Protein AF-A0A3R9VBZ4-F1 (afdb_monomer)

Solvent-accessible surface area (backbone atoms only — not comparable to full-atom values): 9273 Å² total; per-residue (Å²): 138,87,86,80,92,71,78,69,62,58,63,54,50,51,56,48,51,55,54,53,46,62,47,64,76,52,34,79,32,46,51,73,56,46,19,35,51,39,25,52,44,37,76,74,70,37,87,52,63,69,72,41,54,55,41,52,55,50,38,43,49,28,57,72,70,70,45,70,60,37,49,43,72,69,43,58,71,50,50,78,78,27,70,52,61,69,67,60,52,58,61,51,58,78,76,55,86,50,72,70,40,46,29,31,41,78,93,52,94,64,66,28,30,29,56,46,76,45,63,39,45,48,96,87,52,99,56,57,48,53,31,36,32,30,37,32,78,95,75,49,28,31,47,49,40,55,59,88,44,53,42,72,56,71,75,77,80,79,78,128

Nearest PDB structures (foldseek):
  1whg-assembly1_A  TM=4.905E-01  e=1.268E-01  Mus musculus
  5aeq-assembly1_A  TM=3.984E-01  e=2.328E+00  Rattus norvegicus
  7psq-assembly1_E  TM=3.945E-01  e=6.390E+00  Homo sapiens
  2n8z-assembly1_A  TM=2.785E-01  e=2.328E+00  Homo sapiens
  2r2i-assembly1_A  TM=4.341E-01  e=8.599E+00  Gallus gallus

Sequence (160 aa):
MNGNPTGGRTRAATASAVRAMDSGLFGHLTLRQLERRAYRLYAAEGPRGKAWQTAVDALCAARYSGDSHHDYRRHQRRWHLWQPDPLQVAQARAYVLRNGCRVRVLGAALAGTVVDVRFLNESTGPHPAPWYVVSYDHLQICRAHGSEELEPETPADDGG

Radius of gyration: 18.83 Å; Cα contacts (8 Å, |Δi|>4): 222; chains: 1; bounding box: 41×72×41 Å

Structure (mmCIF, N/CA/C/O backbone):
data_AF-A0A3R9VBZ4-F1
#
_entry.id   AF-A0A3R9VBZ4-F1
#
loop_
_atom_site.group_PDB
_atom_site.id
_atom_site.type_symbol
_atom_site.label_atom_id
_atom_site.label_alt_id
_atom_site.label_comp_id
_atom_site.label_asym_id
_atom_site.label_entity_id
_atom_site.label_seq_id
_atom_site.pdbx_PDB_ins_code
_atom_site.Cartn_x
_atom_site.Cartn_y
_atom_site.Cartn_z
_atom_site.occupancy
_atom_site.B_iso_or_equiv
_atom_site.auth_seq_id
_atom_site.auth_comp_id
_atom_site.auth_asym_id
_atom_site.auth_atom_id
_atom_site.pdbx_PDB_model_num
ATOM 1 N N . MET A 1 1 ? 11.993 55.239 14.623 1.00 41.41 1 MET A N 1
ATOM 2 C CA . MET A 1 1 ? 10.765 54.690 14.005 1.00 41.41 1 MET A CA 1
ATOM 3 C C . MET A 1 1 ? 11.117 53.337 13.409 1.00 41.41 1 MET A C 1
ATOM 5 O O . MET A 1 1 ? 11.981 53.270 12.547 1.00 41.41 1 MET A O 1
ATOM 9 N N . ASN A 1 2 ? 10.552 52.273 13.981 1.00 38.03 2 ASN A N 1
ATOM 10 C CA . ASN A 1 2 ? 10.952 50.880 13.776 1.00 38.03 2 ASN A CA 1
ATOM 11 C C . ASN A 1 2 ?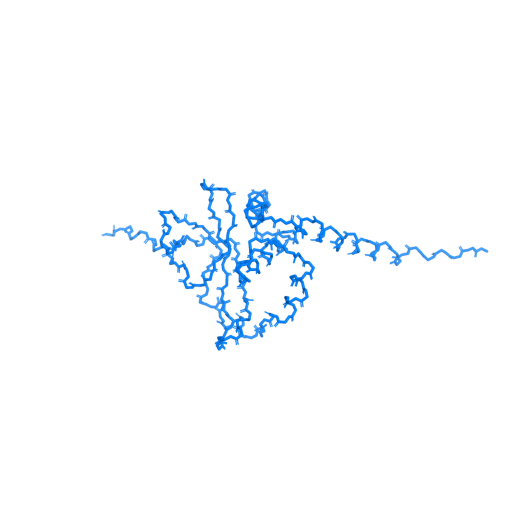 10.300 50.285 12.518 1.00 38.03 2 ASN A C 1
ATOM 13 O O . ASN A 1 2 ? 9.076 50.202 12.445 1.00 38.03 2 ASN A O 1
ATOM 17 N N . GLY A 1 3 ? 11.116 49.827 11.565 1.00 38.28 3 GLY A N 1
ATOM 18 C CA . GLY A 1 3 ? 10.683 48.969 10.462 1.00 38.28 3 GLY A CA 1
ATOM 19 C C . GLY A 1 3 ? 10.564 47.521 10.939 1.00 38.28 3 GLY A C 1
ATOM 20 O O . GLY A 1 3 ? 11.522 46.956 11.460 1.00 38.28 3 GLY A O 1
ATOM 21 N N . ASN A 1 4 ? 9.379 46.933 10.799 1.00 40.00 4 ASN A N 1
ATOM 22 C CA . ASN A 1 4 ? 9.067 45.581 11.253 1.00 40.00 4 ASN A CA 1
ATOM 23 C C . ASN A 1 4 ? 9.210 44.577 10.084 1.00 40.00 4 ASN A C 1
ATOM 25 O O . ASN A 1 4 ? 8.476 44.708 9.104 1.00 40.00 4 ASN A O 1
ATOM 29 N N . PRO A 1 5 ? 10.105 43.567 10.146 1.00 45.31 5 PRO A N 1
ATOM 30 C CA . PRO A 1 5 ? 10.189 42.499 9.156 1.00 45.31 5 PRO A CA 1
ATOM 31 C C . PRO A 1 5 ? 9.435 41.256 9.667 1.00 45.31 5 PRO A C 1
ATOM 33 O O . PRO A 1 5 ? 9.997 40.384 10.340 1.00 45.31 5 PRO A O 1
ATOM 36 N N . THR A 1 6 ? 8.139 41.165 9.360 1.00 48.44 6 THR A N 1
ATOM 37 C CA . THR A 1 6 ? 7.243 40.082 9.829 1.00 48.44 6 THR A CA 1
ATOM 38 C C . THR A 1 6 ? 6.709 39.159 8.725 1.00 48.44 6 THR A C 1
ATOM 40 O O . THR A 1 6 ? 5.961 38.235 9.023 1.00 48.44 6 THR A O 1
ATOM 43 N N . GLY A 1 7 ? 7.131 39.316 7.464 1.00 38.72 7 GLY A N 1
ATOM 44 C CA . GLY A 1 7 ? 6.636 38.485 6.350 1.00 38.72 7 GLY A CA 1
ATOM 45 C C . GLY A 1 7 ? 7.310 37.112 6.172 1.00 38.72 7 GLY A C 1
ATOM 46 O O . GLY A 1 7 ? 6.704 36.194 5.626 1.00 38.72 7 GLY A O 1
ATOM 47 N N . GLY A 1 8 ? 8.558 36.941 6.629 1.00 33.97 8 GLY A N 1
ATOM 48 C CA . GLY A 1 8 ? 9.358 35.734 6.342 1.00 33.97 8 GLY A CA 1
ATOM 49 C C . GLY A 1 8 ? 9.224 34.591 7.356 1.00 33.97 8 GLY A C 1
ATOM 50 O O . GLY A 1 8 ? 9.422 33.426 7.013 1.00 33.97 8 GLY A O 1
ATOM 51 N N . ARG A 1 9 ? 8.859 34.896 8.609 1.00 40.28 9 ARG A N 1
ATOM 52 C CA . ARG A 1 9 ? 8.820 33.907 9.704 1.00 40.28 9 ARG A CA 1
ATOM 53 C C . ARG A 1 9 ? 7.568 33.029 9.686 1.00 40.28 9 ARG A C 1
ATOM 55 O O . ARG A 1 9 ? 7.632 31.878 10.106 1.00 40.28 9 ARG A O 1
ATOM 62 N N . THR A 1 10 ? 6.463 33.519 9.128 1.00 41.00 10 THR A N 1
ATOM 63 C CA . THR A 1 10 ? 5.175 32.814 9.149 1.00 41.00 10 THR A CA 1
ATOM 64 C C . THR A 1 10 ? 5.157 31.625 8.186 1.00 41.00 10 THR A C 1
ATOM 66 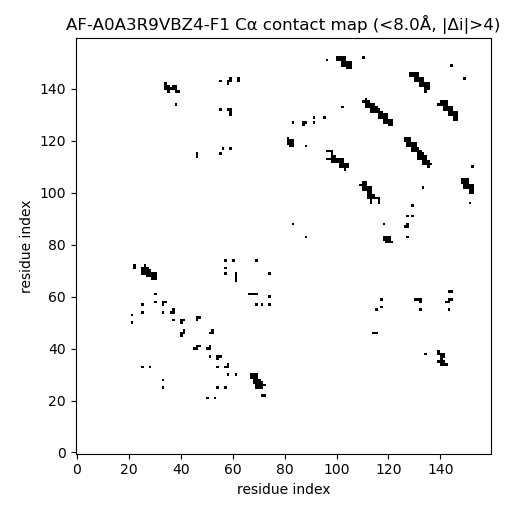O O . THR A 1 10 ? 4.750 30.543 8.582 1.00 41.00 10 THR A O 1
ATOM 69 N N . ARG A 1 11 ? 5.701 31.747 6.963 1.00 32.69 11 ARG A N 1
ATOM 70 C CA . ARG A 1 11 ? 5.768 30.614 6.010 1.00 32.69 11 ARG A CA 1
ATOM 71 C C . ARG A 1 11 ? 6.745 29.513 6.443 1.00 32.69 11 ARG A C 1
ATOM 73 O O . ARG A 1 11 ? 6.451 28.334 6.254 1.00 32.69 11 ARG A O 1
ATOM 80 N N . ALA A 1 12 ? 7.874 29.878 7.052 1.00 32.41 12 ALA A N 1
ATOM 81 C CA . ALA A 1 12 ? 8.854 28.917 7.560 1.00 32.41 12 ALA A CA 1
ATOM 82 C C . ALA A 1 12 ? 8.342 28.162 8.803 1.00 32.41 12 ALA A C 1
ATOM 84 O O . ALA A 1 12 ? 8.554 26.955 8.918 1.00 32.41 12 ALA A O 1
ATOM 85 N N . ALA A 1 13 ? 7.603 28.838 9.691 1.00 31.66 13 ALA A N 1
ATOM 86 C CA . ALA A 1 13 ? 6.973 28.216 10.855 1.00 31.66 13 ALA A CA 1
ATOM 87 C C . ALA A 1 13 ? 5.859 27.231 10.461 1.00 31.66 13 ALA A C 1
ATOM 89 O O . ALA A 1 13 ? 5.803 26.130 11.008 1.00 31.66 13 ALA A O 1
ATOM 90 N N . THR A 1 14 ? 5.039 27.554 9.452 1.00 33.12 14 THR A N 1
ATOM 91 C CA . THR A 1 14 ? 4.012 26.631 8.937 1.00 33.12 14 THR A CA 1
ATOM 92 C C . THR A 1 14 ? 4.634 25.420 8.241 1.00 33.12 14 THR A C 1
ATOM 94 O O . THR A 1 14 ? 4.195 24.294 8.456 1.00 33.12 14 THR A O 1
ATOM 97 N N . ALA A 1 15 ? 5.711 25.608 7.471 1.00 30.50 15 ALA A N 1
ATOM 98 C CA . ALA A 1 15 ? 6.443 24.501 6.853 1.00 30.50 15 ALA A CA 1
ATOM 99 C C . ALA A 1 15 ? 7.115 23.577 7.892 1.00 30.50 15 ALA A C 1
ATOM 101 O O . ALA A 1 15 ? 7.181 22.364 7.686 1.00 30.50 15 ALA A O 1
ATOM 102 N N . SER A 1 16 ? 7.575 24.134 9.017 1.00 32.12 16 SER A N 1
ATOM 103 C CA . SER A 1 16 ? 8.186 23.381 10.119 1.00 32.12 16 SER A CA 1
ATOM 104 C C . SER A 1 16 ? 7.146 22.639 10.970 1.00 32.12 16 SER A C 1
ATOM 106 O O . SER A 1 16 ? 7.340 21.470 11.294 1.00 32.12 16 SER A O 1
ATOM 108 N N . ALA A 1 17 ? 5.984 23.248 11.232 1.00 31.36 17 ALA A N 1
ATOM 109 C CA . ALA A 1 17 ? 4.850 22.590 11.887 1.00 31.36 17 ALA A CA 1
ATOM 110 C C . ALA A 1 17 ? 4.277 21.441 11.038 1.00 31.36 17 ALA A C 1
ATOM 112 O O . ALA A 1 17 ? 3.977 20.371 11.560 1.00 31.36 17 ALA A O 1
ATOM 113 N N . VAL A 1 18 ? 4.227 21.610 9.714 1.00 36.72 18 VAL A N 1
ATOM 114 C CA . VAL A 1 18 ? 3.829 20.556 8.769 1.00 36.72 18 VAL A CA 1
ATOM 115 C C . VAL A 1 18 ? 4.852 19.404 8.719 1.00 36.72 18 VAL A C 1
ATOM 117 O O . VAL A 1 18 ? 4.454 18.251 8.568 1.00 36.72 18 VAL A O 1
ATOM 120 N N . ARG A 1 19 ? 6.158 19.666 8.896 1.00 37.31 19 ARG A N 1
ATOM 121 C CA . ARG A 1 19 ? 7.194 18.612 9.034 1.00 37.31 19 ARG A CA 1
ATOM 122 C C . ARG A 1 19 ? 7.176 17.923 10.408 1.00 37.31 19 ARG A C 1
ATOM 124 O O . ARG A 1 19 ? 7.464 16.728 10.499 1.00 37.31 19 ARG A O 1
ATOM 131 N N . ALA A 1 20 ? 6.829 18.650 11.469 1.00 35.97 20 ALA A N 1
ATOM 132 C CA . ALA A 1 20 ? 6.684 18.101 12.818 1.00 35.97 20 ALA A CA 1
ATOM 133 C C . ALA A 1 20 ? 5.422 17.226 12.955 1.00 35.97 20 ALA A C 1
ATOM 135 O O . ALA A 1 20 ? 5.464 16.194 13.621 1.00 35.97 20 ALA A O 1
ATOM 136 N N . MET A 1 21 ? 4.329 17.569 12.262 1.00 43.66 21 MET A N 1
ATOM 137 C CA . MET A 1 21 ? 3.127 16.728 12.186 1.00 43.66 21 MET A CA 1
ATOM 138 C C . MET A 1 21 ? 3.357 15.453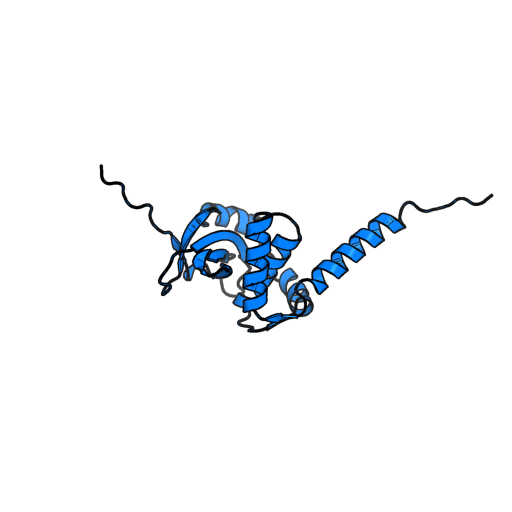 11.359 1.00 43.66 21 MET A C 1
ATOM 140 O O . MET A 1 21 ? 2.931 14.381 11.779 1.00 43.66 21 MET A O 1
ATOM 144 N N . ASP A 1 22 ? 4.101 15.531 10.250 1.00 47.44 22 ASP A N 1
ATOM 145 C CA . ASP A 1 22 ? 4.447 14.368 9.409 1.00 47.44 22 ASP A CA 1
ATOM 146 C C . ASP A 1 22 ? 5.183 13.258 10.175 1.00 47.44 22 ASP A C 1
ATOM 148 O O . ASP A 1 22 ? 4.944 12.077 9.945 1.00 47.44 22 ASP A O 1
ATOM 152 N N . SER A 1 23 ? 6.070 13.631 11.102 1.00 44.66 23 SER A N 1
ATOM 153 C CA . SER A 1 23 ? 6.848 12.670 11.893 1.00 44.66 23 SER A CA 1
ATOM 154 C C . SER A 1 23 ? 6.130 12.183 13.156 1.00 44.66 23 SER A C 1
ATOM 156 O O . SER A 1 23 ? 6.445 11.102 13.649 1.00 44.66 23 SER A O 1
ATOM 158 N N . GLY A 1 24 ? 5.134 12.925 13.652 1.00 49.62 24 GLY A N 1
ATOM 159 C CA . GLY A 1 24 ? 4.297 12.522 14.787 1.00 49.62 24 GLY A CA 1
ATOM 160 C C . GLY A 1 24 ? 3.101 11.637 14.413 1.00 49.62 24 GLY A C 1
ATOM 161 O O . GLY A 1 24 ? 2.672 10.824 15.228 1.00 49.62 24 GLY A O 1
ATOM 162 N N . LEU A 1 25 ? 2.567 11.745 13.188 1.00 57.41 25 LEU A N 1
ATOM 163 C CA . LEU A 1 25 ? 1.362 11.006 12.775 1.00 57.41 25 LEU A CA 1
ATOM 164 C C . LEU A 1 25 ? 1.582 9.492 12.599 1.00 57.41 25 LEU A C 1
ATOM 166 O O . LEU A 1 25 ? 0.644 8.719 12.810 1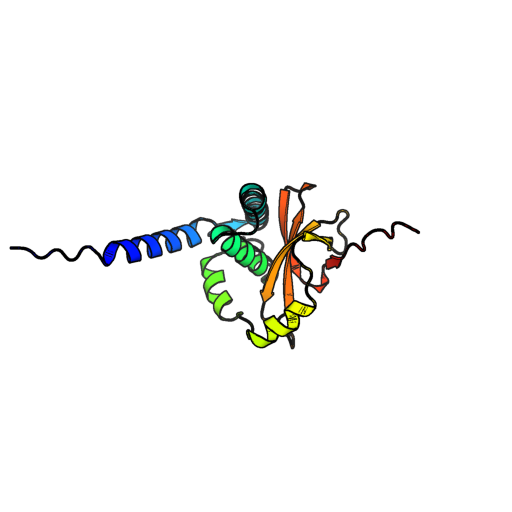.00 57.41 25 LEU A O 1
ATOM 170 N N . PHE A 1 26 ? 2.801 9.085 12.233 1.00 57.81 26 PHE A N 1
ATOM 171 C CA . PHE A 1 26 ? 3.170 7.692 11.944 1.00 57.81 26 PHE A CA 1
ATOM 172 C C . PHE A 1 26 ? 4.499 7.266 12.597 1.00 57.81 26 PHE A C 1
ATOM 174 O O . PHE A 1 26 ? 5.040 6.219 12.259 1.00 57.81 26 PHE A O 1
ATOM 181 N N . GLY A 1 27 ? 5.039 8.066 13.527 1.00 56.03 27 GLY A N 1
ATOM 182 C CA . GLY A 1 27 ? 6.413 7.929 14.033 1.00 56.03 27 GLY A CA 1
ATOM 183 C C . GLY A 1 27 ? 6.750 6.586 14.687 1.00 56.03 27 GLY A C 1
ATOM 184 O O . GLY A 1 27 ? 7.862 6.101 14.501 1.00 56.03 27 GLY A O 1
ATOM 185 N N . HIS A 1 28 ? 5.785 5.982 15.389 1.00 66.19 28 HIS A N 1
ATOM 186 C CA . HIS A 1 28 ? 5.883 4.645 15.980 1.00 66.19 28 HIS A CA 1
ATOM 187 C C . HIS A 1 28 ? 4.520 3.957 15.928 1.00 66.19 28 HIS A C 1
ATOM 189 O O . HIS A 1 28 ? 3.719 4.059 16.857 1.00 66.19 28 HIS A O 1
ATOM 195 N N . LEU A 1 29 ? 4.239 3.279 14.820 1.00 73.50 29 LEU A N 1
ATOM 196 C CA . LEU A 1 29 ? 3.054 2.439 14.688 1.00 73.50 29 LEU A CA 1
ATOM 197 C C . LEU A 1 29 ? 3.477 1.009 14.374 1.00 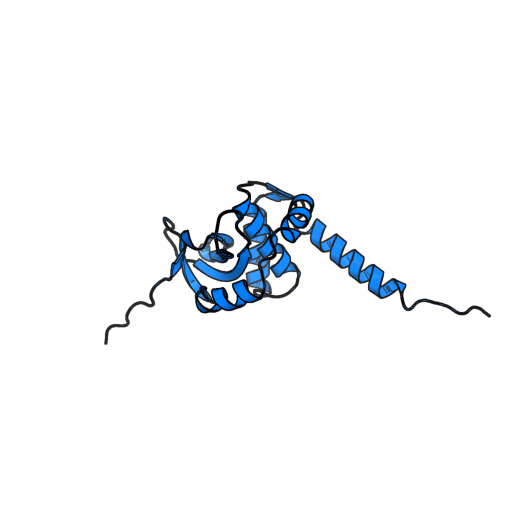73.50 29 LEU A C 1
ATOM 199 O O . LEU A 1 29 ? 4.404 0.766 13.597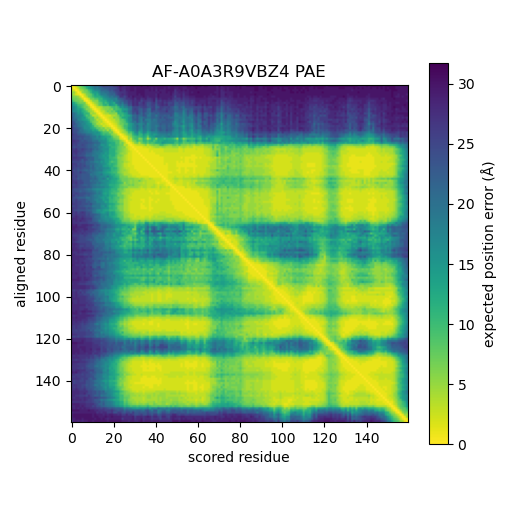 1.00 73.50 29 LEU A O 1
ATOM 203 N N . THR A 1 30 ? 2.749 0.056 14.948 1.00 82.19 30 THR A N 1
ATOM 204 C CA . THR A 1 30 ? 2.745 -1.312 14.418 1.00 82.19 30 THR A CA 1
ATOM 205 C C . THR A 1 30 ? 2.183 -1.293 12.998 1.00 82.19 30 THR A C 1
ATOM 207 O O . THR A 1 30 ? 1.328 -0.456 12.681 1.00 82.19 30 THR A O 1
ATOM 210 N N . LEU A 1 31 ? 2.600 -2.238 12.153 1.00 83.12 31 LEU A N 1
ATOM 211 C CA . LEU A 1 31 ? 2.090 -2.334 10.780 1.00 83.12 31 LEU A CA 1
ATOM 212 C C . LEU A 1 31 ? 0.550 -2.356 10.746 1.00 83.12 31 LEU A C 1
ATOM 214 O O . LEU A 1 31 ? -0.068 -1.594 10.013 1.00 83.12 31 LEU A O 1
ATOM 218 N N . ARG A 1 32 ? -0.090 -3.113 11.644 1.00 86.94 32 ARG A N 1
ATOM 219 C CA . ARG A 1 32 ? -1.558 -3.187 11.741 1.00 86.94 32 ARG A CA 1
ATOM 220 C C . ARG A 1 32 ? -2.225 -1.844 12.065 1.00 86.94 32 ARG A C 1
ATOM 222 O O . ARG A 1 32 ? -3.322 -1.558 11.585 1.00 86.94 32 ARG A O 1
ATOM 229 N N . GLN A 1 33 ? -1.609 -1.023 12.917 1.00 88.12 33 GLN A N 1
ATOM 230 C CA . GLN A 1 33 ? -2.127 0.315 13.229 1.00 88.12 33 GLN A CA 1
ATOM 231 C C . GLN A 1 33 ? -1.971 1.257 12.036 1.00 88.12 33 GLN A C 1
ATOM 233 O O . GLN A 1 33 ? -2.879 2.044 11.766 1.00 88.12 33 GLN A O 1
ATOM 238 N N . LEU A 1 34 ? -0.850 1.156 11.320 1.00 88.00 34 LEU A N 1
ATOM 239 C CA . LEU A 1 34 ? -0.598 1.913 10.101 1.00 88.00 34 LEU A CA 1
ATOM 240 C C . LEU A 1 34 ? -1.622 1.561 9.010 1.00 88.00 34 LEU A C 1
ATOM 242 O O . LEU A 1 34 ? -2.272 2.460 8.485 1.00 88.00 34 LEU A O 1
ATOM 246 N N . GLU A 1 35 ? -1.848 0.271 8.756 1.00 93.12 35 GLU A N 1
ATOM 247 C CA . GLU A 1 35 ? -2.823 -0.241 7.781 1.00 93.12 35 GLU A CA 1
ATOM 248 C C . GLU A 1 35 ? -4.248 0.280 8.036 1.00 93.12 35 GLU A C 1
ATOM 250 O O . GLU A 1 35 ? -4.923 0.777 7.131 1.00 93.12 35 GLU A O 1
ATOM 255 N N . ARG A 1 36 ? -4.706 0.228 9.294 1.00 93.88 36 ARG A N 1
ATOM 256 C CA . ARG A 1 36 ? -6.024 0.753 9.696 1.00 93.88 36 ARG A CA 1
ATOM 257 C C . ARG A 1 36 ? -6.105 2.271 9.598 1.00 93.88 36 ARG A C 1
ATOM 259 O O . ARG A 1 36 ? -7.154 2.819 9.268 1.00 93.88 36 ARG A O 1
ATOM 266 N N . ARG A 1 37 ? -5.021 2.976 9.927 1.00 90.62 37 ARG A N 1
ATOM 267 C CA . ARG A 1 37 ? -4.983 4.440 9.857 1.00 90.62 37 ARG A CA 1
ATOM 268 C C . ARG A 1 37 ? -5.009 4.923 8.410 1.00 90.62 37 ARG A C 1
ATOM 270 O O . ARG A 1 37 ? -5.740 5.863 8.119 1.00 90.62 37 ARG A O 1
ATOM 277 N N . ALA A 1 38 ? -4.280 4.253 7.522 1.00 92.31 38 ALA A N 1
ATOM 278 C CA . ALA A 1 38 ? -4.339 4.494 6.088 1.00 92.31 38 ALA A CA 1
ATOM 279 C C . ALA A 1 38 ? -5.759 4.272 5.549 1.00 92.31 38 ALA A C 1
ATOM 281 O O . ALA A 1 38 ? -6.285 5.153 4.875 1.00 92.31 38 ALA A O 1
ATOM 282 N N . TYR A 1 39 ? -6.429 3.182 5.943 1.00 94.56 39 TYR A N 1
ATOM 283 C CA . TYR A 1 39 ? -7.826 2.951 5.557 1.00 94.56 39 TYR A CA 1
ATOM 284 C C . TYR A 1 39 ? -8.765 4.069 6.010 1.00 94.56 39 TYR A C 1
ATOM 286 O O . TYR A 1 39 ? -9.591 4.528 5.231 1.00 94.56 39 TYR A O 1
ATOM 294 N N . ARG A 1 40 ? -8.625 4.561 7.247 1.00 92.69 40 ARG A N 1
ATOM 295 C CA . ARG A 1 40 ? -9.441 5.688 7.733 1.00 92.69 40 ARG A CA 1
ATOM 296 C C . ARG A 1 40 ? -9.224 6.961 6.918 1.00 92.69 40 ARG A C 1
ATOM 298 O O . ARG A 1 40 ? -10.190 7.669 6.667 1.00 92.69 40 ARG A O 1
ATOM 305 N N . LEU A 1 41 ? -7.985 7.245 6.512 1.00 89.00 41 LEU A N 1
ATOM 306 C CA . LEU A 1 41 ? -7.682 8.385 5.642 1.00 89.00 41 LEU A CA 1
ATOM 307 C C . LEU A 1 41 ? -8.315 8.202 4.259 1.00 89.00 41 LEU A C 1
ATOM 309 O O . LEU A 1 41 ? -9.003 9.100 3.783 1.00 89.00 41 LEU A O 1
ATOM 313 N N . TYR A 1 42 ? -8.145 7.023 3.660 1.00 91.94 42 TYR A N 1
ATOM 314 C CA . TYR A 1 42 ? -8.743 6.686 2.371 1.00 91.94 42 TYR A CA 1
ATOM 315 C C . TYR A 1 42 ? -10.274 6.785 2.400 1.00 91.94 42 TYR A C 1
ATOM 317 O O . TYR A 1 42 ? -10.862 7.430 1.541 1.00 91.94 42 TYR A O 1
ATOM 325 N N . ALA A 1 43 ? -10.921 6.206 3.410 1.00 90.88 43 ALA A N 1
ATOM 326 C CA . ALA A 1 43 ? -12.375 6.209 3.531 1.00 90.88 43 ALA A CA 1
ATOM 327 C C . ALA A 1 43 ? -12.953 7.610 3.798 1.00 90.88 43 ALA A C 1
ATOM 329 O O . ALA A 1 43 ? -14.064 7.901 3.365 1.00 90.88 43 ALA A O 1
ATOM 330 N N . ALA A 1 44 ? -12.224 8.476 4.511 1.00 88.25 44 ALA A N 1
ATOM 331 C CA . ALA A 1 44 ? -12.688 9.824 4.836 1.00 88.25 44 ALA A CA 1
ATOM 332 C C . ALA A 1 44 ? -12.459 10.823 3.693 1.00 88.25 44 ALA A C 1
ATOM 334 O O . ALA A 1 44 ? -13.320 11.653 3.409 1.00 88.25 44 ALA A O 1
ATOM 335 N N . GLU A 1 45 ? -11.288 10.770 3.057 1.00 84.38 45 GLU A N 1
ATOM 336 C CA . GLU A 1 45 ? -10.837 11.824 2.145 1.00 84.38 45 GLU A CA 1
ATOM 337 C C . GLU A 1 45 ? -10.466 11.317 0.747 1.00 84.38 45 GLU A C 1
ATOM 339 O O . GLU A 1 45 ? -10.289 12.137 -0.154 1.00 84.38 45 GLU A O 1
ATOM 344 N N . GLY A 1 46 ? -10.394 10.004 0.525 1.00 87.81 46 GLY A N 1
ATOM 345 C CA . GLY A 1 46 ? -9.886 9.397 -0.706 1.00 87.81 46 GLY A CA 1
ATOM 346 C C . GLY A 1 46 ? -8.350 9.394 -0.787 1.00 87.81 46 GLY A C 1
ATOM 347 O O . GLY A 1 46 ? -7.670 9.818 0.150 1.00 87.81 46 GLY A O 1
ATOM 348 N N . PRO A 1 47 ? -7.767 8.935 -1.913 1.00 88.19 47 PRO A N 1
ATOM 349 C CA . PRO A 1 47 ? -6.322 8.786 -2.073 1.00 88.19 47 PRO A CA 1
ATOM 350 C C . PRO A 1 47 ? -5.646 10.121 -2.430 1.00 88.19 47 PRO A C 1
ATOM 352 O O . PRO A 1 47 ? -5.007 10.272 -3.471 1.00 88.19 47 PRO A O 1
ATOM 355 N N . ARG A 1 48 ? -5.818 11.143 -1.585 1.00 86.44 48 ARG A N 1
ATOM 356 C CA . ARG A 1 48 ? -5.326 12.503 -1.843 1.00 86.44 48 ARG A CA 1
ATOM 357 C C . ARG A 1 48 ? -4.758 13.170 -0.600 1.00 86.44 48 ARG A C 1
ATOM 359 O O . ARG A 1 48 ? -5.033 12.793 0.530 1.00 86.44 48 ARG A O 1
ATOM 366 N N . GLY A 1 49 ? -3.987 14.225 -0.838 1.00 85.19 49 GLY A N 1
ATOM 367 C CA . GLY A 1 49 ? -3.417 15.040 0.225 1.00 85.19 49 GLY A CA 1
ATOM 368 C C . GLY A 1 49 ? -2.160 14.435 0.842 1.00 85.19 49 GLY A C 1
ATOM 369 O O . GLY A 1 49 ? -1.799 13.278 0.635 1.00 85.19 49 GLY A O 1
ATOM 370 N N . LYS A 1 50 ? -1.451 15.269 1.599 1.00 82.31 50 LYS A N 1
ATOM 371 C CA . LYS A 1 50 ? -0.120 14.937 2.106 1.00 82.31 50 LYS A CA 1
ATOM 372 C C . LYS A 1 50 ? -0.138 13.780 3.108 1.00 82.31 50 LYS A C 1
ATOM 374 O O . LYS A 1 50 ? 0.705 12.900 3.020 1.00 82.31 50 LYS A O 1
ATOM 379 N N . ALA A 1 51 ? -1.119 13.752 4.010 1.00 82.94 51 ALA A N 1
ATOM 380 C CA . ALA A 1 51 ? -1.242 12.698 5.018 1.00 82.94 51 ALA A CA 1
ATOM 381 C C . ALA A 1 51 ? -1.433 11.305 4.393 1.00 82.94 51 ALA A C 1
ATOM 383 O O . ALA A 1 51 ? -0.850 10.337 4.877 1.00 82.94 51 ALA A O 1
ATOM 384 N N . TRP A 1 52 ? -2.205 11.216 3.304 1.00 88.19 52 TRP A N 1
ATOM 385 C CA . TRP A 1 52 ? -2.357 9.988 2.527 1.00 88.19 52 TRP A CA 1
ATOM 386 C C . TRP A 1 52 ? -1.036 9.555 1.888 1.00 88.19 52 TRP A C 1
ATOM 388 O O . TRP A 1 52 ? -0.610 8.421 2.077 1.00 88.19 52 TRP A O 1
ATOM 398 N N . GLN A 1 53 ? -0.354 10.473 1.196 1.00 85.88 53 GLN A N 1
ATOM 399 C CA . GLN A 1 53 ? 0.927 10.180 0.543 1.00 85.88 53 GLN A CA 1
ATOM 400 C C . GLN A 1 53 ? 1.970 9.678 1.558 1.00 85.88 53 GLN A C 1
ATOM 402 O O . GLN A 1 53 ? 2.629 8.672 1.313 1.00 85.88 53 GLN A O 1
ATOM 407 N N . THR A 1 54 ? 2.036 10.301 2.740 1.00 82.44 54 THR A N 1
ATOM 408 C CA . THR A 1 54 ? 2.885 9.854 3.853 1.00 82.44 54 THR A CA 1
ATOM 409 C C . THR A 1 54 ? 2.517 8.444 4.338 1.00 82.44 54 THR A C 1
ATOM 411 O O . THR A 1 54 ? 3.406 7.645 4.632 1.00 82.44 54 THR A O 1
ATOM 414 N N . ALA A 1 55 ? 1.224 8.111 4.418 1.00 85.56 55 ALA A N 1
ATOM 415 C CA . ALA A 1 55 ? 0.763 6.787 4.839 1.00 85.56 55 ALA A CA 1
ATOM 416 C C . ALA A 1 55 ? 1.113 5.693 3.817 1.00 85.56 55 ALA A C 1
ATOM 418 O O . ALA A 1 55 ? 1.549 4.611 4.205 1.00 85.56 55 ALA A O 1
ATOM 419 N N . VAL A 1 56 ? 0.949 5.987 2.525 1.00 86.88 56 VAL A N 1
ATOM 420 C CA . VAL A 1 56 ? 1.317 5.097 1.416 1.00 86.88 56 VAL A CA 1
ATOM 421 C C . VAL A 1 56 ? 2.813 4.794 1.448 1.00 86.88 56 VAL A C 1
ATOM 423 O O . VAL A 1 56 ? 3.199 3.626 1.472 1.00 86.88 56 VAL A O 1
ATOM 426 N N . ASP A 1 57 ? 3.653 5.828 1.534 1.00 82.69 57 ASP A N 1
ATOM 427 C CA . ASP A 1 57 ? 5.108 5.657 1.577 1.00 82.69 57 ASP A CA 1
ATOM 428 C C . ASP A 1 57 ? 5.523 4.823 2.803 1.00 82.69 57 ASP A C 1
ATOM 430 O O . ASP A 1 57 ? 6.360 3.925 2.705 1.00 82.69 57 ASP A O 1
ATOM 434 N N . ALA A 1 58 ? 4.884 5.055 3.957 1.00 81.19 58 ALA A N 1
ATOM 435 C CA . ALA A 1 58 ? 5.129 4.283 5.171 1.00 81.19 58 ALA A CA 1
ATOM 436 C C . ALA A 1 58 ? 4.727 2.802 5.040 1.00 81.19 58 ALA A C 1
ATOM 438 O O . ALA A 1 58 ? 5.456 1.937 5.533 1.00 81.19 58 ALA A O 1
ATOM 439 N N . LEU A 1 59 ? 3.596 2.501 4.388 1.00 85.50 59 LEU A N 1
ATOM 440 C CA . LEU A 1 59 ? 3.126 1.130 4.155 1.00 85.50 59 LEU A CA 1
ATOM 441 C C . LEU A 1 59 ? 4.075 0.365 3.235 1.00 85.50 59 LEU A C 1
ATOM 443 O O . LEU A 1 59 ? 4.516 -0.730 3.587 1.00 85.50 59 LEU A O 1
ATOM 447 N N . CYS A 1 60 ? 4.408 0.953 2.084 1.00 82.75 60 CYS A N 1
ATOM 448 C CA . CYS A 1 60 ? 5.328 0.360 1.119 1.00 82.75 60 CYS A CA 1
ATOM 449 C C . CYS A 1 60 ? 6.682 0.070 1.768 1.00 82.75 60 CYS A C 1
ATOM 451 O O . CYS A 1 60 ? 7.201 -1.034 1.649 1.00 82.75 60 CYS A O 1
ATOM 453 N N . ALA A 1 61 ? 7.220 1.010 2.542 1.00 76.06 61 ALA A N 1
ATOM 454 C CA . ALA A 1 61 ? 8.511 0.808 3.176 1.00 76.06 61 ALA A CA 1
ATOM 455 C C . ALA A 1 61 ? 8.510 -0.185 4.335 1.00 76.06 61 ALA A C 1
ATOM 457 O O . ALA A 1 61 ? 9.462 -0.951 4.452 1.00 76.06 61 ALA A O 1
ATOM 458 N N . ALA A 1 62 ? 7.474 -0.186 5.182 1.00 76.75 62 ALA A N 1
ATOM 459 C CA . ALA A 1 62 ? 7.354 -1.181 6.248 1.00 76.75 62 ALA A CA 1
ATOM 460 C C . ALA A 1 62 ? 7.262 -2.598 5.664 1.00 76.75 62 ALA A C 1
ATOM 462 O O . ALA A 1 62 ? 7.872 -3.531 6.182 1.00 76.75 62 ALA A O 1
ATOM 463 N N . ARG A 1 63 ? 6.537 -2.753 4.550 1.00 79.00 63 ARG A N 1
ATOM 464 C CA . ARG A 1 63 ? 6.403 -4.041 3.872 1.00 79.00 63 ARG A CA 1
ATOM 465 C C . ARG A 1 63 ? 7.693 -4.456 3.164 1.00 79.00 63 ARG A C 1
ATOM 467 O O . ARG A 1 63 ? 8.091 -5.608 3.315 1.00 79.00 63 ARG A O 1
ATOM 474 N N . TYR A 1 64 ? 8.353 -3.527 2.474 1.00 72.75 64 TYR A N 1
ATOM 475 C CA . TYR A 1 64 ? 9.632 -3.758 1.799 1.00 72.75 64 TYR A CA 1
ATOM 476 C C . TYR A 1 64 ? 10.742 -4.170 2.773 1.00 72.75 64 TYR A C 1
ATOM 478 O O . TYR A 1 64 ? 11.510 -5.084 2.492 1.00 72.75 64 TYR A O 1
ATOM 486 N N . SER A 1 65 ? 10.834 -3.530 3.944 1.00 68.25 65 SER A N 1
ATOM 487 C CA . SER A 1 65 ? 11.875 -3.865 4.922 1.00 68.25 65 SER A CA 1
ATOM 488 C C . SER A 1 65 ? 11.608 -5.151 5.708 1.00 68.25 65 SER A C 1
ATOM 490 O O . SER A 1 65 ? 12.498 -5.601 6.427 1.00 68.25 65 SER A O 1
ATOM 492 N N . GLY A 1 66 ? 10.406 -5.731 5.602 1.00 64.50 66 GLY A N 1
ATOM 493 C CA . GLY A 1 66 ? 9.977 -6.860 6.432 1.00 64.50 66 GLY A CA 1
ATOM 494 C C . GLY A 1 66 ? 9.829 -6.506 7.918 1.00 64.50 66 GLY A C 1
ATOM 495 O O . GLY A 1 66 ? 9.695 -7.402 8.752 1.00 64.50 66 GLY A O 1
ATOM 496 N N . ASP A 1 67 ? 9.859 -5.215 8.268 1.00 60.94 67 ASP A N 1
ATOM 497 C CA . ASP A 1 67 ? 9.796 -4.761 9.653 1.00 60.94 67 ASP A CA 1
ATOM 498 C C . ASP A 1 67 ? 8.349 -4.836 10.173 1.00 60.94 67 ASP A C 1
ATOM 500 O O . ASP A 1 67 ? 7.408 -4.303 9.584 1.00 60.94 67 ASP A O 1
ATOM 504 N N . SER A 1 68 ? 8.158 -5.431 11.351 1.00 58.00 68 SER A N 1
ATOM 505 C CA . SER A 1 68 ? 6.853 -5.450 12.034 1.00 58.00 68 SER A CA 1
ATOM 506 C C . SER A 1 68 ? 6.490 -4.107 12.696 1.00 58.00 68 SER A C 1
ATOM 508 O O . SER A 1 68 ? 5.341 -3.900 13.104 1.00 58.00 68 SER A O 1
ATOM 510 N N . HIS A 1 69 ? 7.463 -3.192 12.806 1.00 53.00 69 HIS A N 1
ATOM 511 C CA . HIS A 1 69 ? 7.363 -1.887 13.466 1.00 53.00 69 HIS A CA 1
ATOM 512 C C . HIS A 1 69 ? 7.914 -0.787 12.548 1.00 53.00 69 HIS A C 1
ATOM 514 O O . HIS A 1 69 ? 9.053 -0.872 12.092 1.00 53.00 69 HIS A O 1
ATOM 520 N N . HIS A 1 70 ? 7.128 0.264 12.294 1.00 53.12 70 HIS A N 1
ATOM 521 C CA . HIS A 1 70 ? 7.548 1.377 11.440 1.00 53.12 70 HIS A CA 1
ATOM 522 C C . HIS A 1 70 ? 8.246 2.482 12.257 1.00 53.12 70 HIS A C 1
ATOM 524 O O . HIS A 1 70 ? 7.667 2.999 13.214 1.00 53.12 70 HIS A O 1
ATOM 530 N N . ASP A 1 71 ? 9.466 2.870 11.855 1.00 60.22 71 ASP A N 1
ATOM 531 C CA . ASP A 1 71 ? 10.170 4.085 12.309 1.00 60.22 71 ASP A CA 1
ATOM 532 C C . ASP A 1 71 ? 10.295 5.068 11.138 1.00 60.22 71 ASP A C 1
ATOM 534 O O . ASP A 1 71 ? 11.082 4.875 10.202 1.00 60.22 71 ASP A O 1
ATOM 538 N N . TYR A 1 72 ? 9.540 6.161 11.230 1.00 55.94 72 TYR A N 1
ATOM 539 C CA . TYR A 1 72 ? 9.435 7.172 10.184 1.00 55.94 72 TYR A CA 1
ATOM 540 C C . TYR A 1 72 ? 10.759 7.894 9.873 1.00 55.94 72 TYR A C 1
ATOM 542 O O . TYR A 1 72 ? 11.048 8.205 8.716 1.00 55.94 72 TYR A O 1
ATOM 550 N N . ARG A 1 73 ? 11.610 8.153 10.876 1.00 56.16 73 ARG A N 1
ATOM 551 C CA . ARG A 1 73 ? 12.883 8.879 10.682 1.00 56.16 73 ARG A CA 1
ATOM 552 C C . ARG A 1 73 ? 13.952 7.983 10.071 1.00 56.16 73 ARG A C 1
ATOM 554 O O . ARG A 1 73 ? 14.763 8.436 9.260 1.00 56.16 73 ARG A O 1
ATOM 561 N N . ARG A 1 74 ? 13.971 6.704 10.449 1.00 61.91 74 ARG A N 1
ATOM 562 C CA . ARG A 1 74 ? 14.800 5.687 9.784 1.00 61.91 74 ARG A CA 1
ATOM 563 C C . ARG A 1 74 ? 14.328 5.445 8.348 1.00 61.91 74 ARG A C 1
ATOM 565 O O . ARG A 1 74 ? 15.159 5.192 7.479 1.00 61.91 74 ARG A O 1
ATOM 572 N N . HIS A 1 75 ? 13.025 5.555 8.109 1.00 60.19 75 HIS A N 1
ATOM 573 C CA . HIS A 1 75 ? 12.407 5.404 6.799 1.00 60.19 75 HIS A CA 1
ATOM 574 C C . HIS A 1 75 ? 12.729 6.566 5.842 1.00 60.19 75 HIS A C 1
ATOM 576 O O . HIS A 1 75 ? 13.288 6.322 4.775 1.00 60.19 75 HIS A O 1
ATOM 582 N N . GLN A 1 76 ? 12.494 7.824 6.236 1.00 58.47 76 GLN A N 1
ATOM 583 C CA . GLN A 1 76 ? 12.770 8.988 5.376 1.00 58.47 76 GLN A CA 1
ATOM 584 C C . GLN A 1 76 ? 14.228 9.054 4.902 1.00 58.47 76 GLN A C 1
ATOM 586 O O . GLN A 1 76 ? 14.494 9.402 3.754 1.00 58.47 76 GLN A O 1
ATOM 591 N N . ARG A 1 77 ? 15.185 8.673 5.761 1.00 60.03 77 ARG A N 1
ATOM 592 C CA . ARG A 1 77 ? 16.610 8.638 5.393 1.00 60.03 77 ARG A CA 1
ATOM 593 C C . ARG A 1 77 ? 16.938 7.601 4.317 1.00 60.03 77 ARG A C 1
ATOM 595 O O . ARG A 1 77 ? 17.886 7.812 3.572 1.00 60.03 77 ARG A O 1
ATOM 602 N N . ARG A 1 78 ? 16.172 6.509 4.227 1.00 57.81 78 ARG A N 1
ATOM 603 C CA . ARG A 1 78 ? 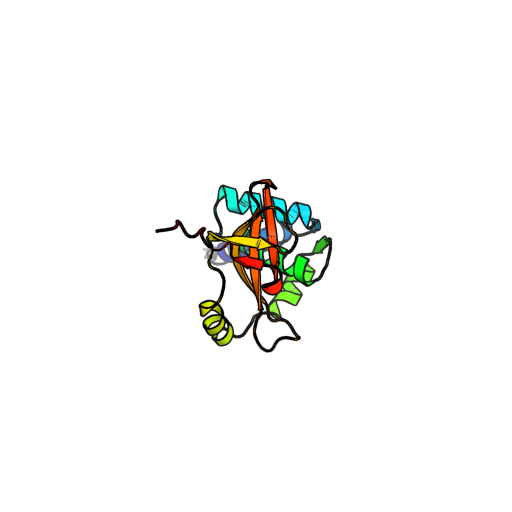16.340 5.478 3.191 1.00 57.81 78 ARG A CA 1
ATOM 604 C C . ARG A 1 78 ? 15.559 5.798 1.915 1.00 57.81 78 ARG A C 1
ATOM 606 O O . ARG A 1 78 ? 16.055 5.520 0.834 1.00 57.81 78 ARG A O 1
ATOM 613 N N . TRP A 1 79 ? 14.409 6.463 2.023 1.00 56.94 79 TRP A N 1
ATOM 614 C CA . TRP A 1 79 ? 13.541 6.776 0.881 1.00 56.94 79 TRP A CA 1
ATOM 615 C C . TRP A 1 79 ? 14.208 7.630 -0.209 1.00 56.94 79 TRP A C 1
ATOM 617 O O . TRP A 1 79 ? 13.987 7.412 -1.397 1.00 56.94 79 TRP A O 1
ATOM 627 N N . HIS A 1 80 ? 15.079 8.573 0.166 1.00 53.00 80 HIS A N 1
ATOM 628 C CA . HIS A 1 80 ? 15.834 9.378 -0.806 1.00 53.00 80 HIS A CA 1
ATOM 629 C C . HIS A 1 80 ? 16.810 8.559 -1.667 1.00 53.00 80 HIS A C 1
ATOM 631 O O . HIS A 1 80 ? 17.217 9.033 -2.722 1.00 53.00 80 HIS A O 1
ATOM 637 N N . LEU A 1 81 ? 17.161 7.341 -1.245 1.00 51.66 81 LEU A N 1
ATOM 638 C CA . LEU A 1 81 ? 18.005 6.414 -2.006 1.00 51.66 81 LEU A CA 1
ATOM 639 C C . LEU A 1 81 ? 17.193 5.545 -2.979 1.00 51.66 81 LEU A C 1
ATOM 641 O O . LEU A 1 81 ? 17.773 4.777 -3.740 1.00 51.66 81 LEU A O 1
ATOM 645 N N . TRP A 1 82 ? 15.861 5.648 -2.948 1.00 58.53 82 TRP A N 1
ATOM 646 C CA . TRP A 1 82 ? 14.941 4.754 -3.653 1.00 58.53 82 TRP A CA 1
ATOM 647 C C . TRP A 1 82 ? 14.055 5.473 -4.666 1.00 58.53 82 TRP A C 1
ATOM 649 O O . TRP A 1 82 ? 13.099 4.874 -5.151 1.00 58.53 82 TRP A O 1
ATOM 659 N N . GLN A 1 83 ? 14.358 6.735 -4.994 1.00 64.06 83 GLN A N 1
ATOM 660 C CA . GLN A 1 83 ? 13.652 7.444 -6.058 1.00 64.06 83 GLN A CA 1
ATOM 661 C C . GLN A 1 83 ? 14.081 6.880 -7.417 1.00 64.06 83 GLN A C 1
ATOM 663 O O . GLN A 1 83 ? 15.254 7.000 -7.775 1.00 64.06 83 GLN A O 1
ATOM 668 N N . PRO A 1 84 ? 13.163 6.245 -8.159 1.00 66.81 84 PRO A N 1
ATOM 669 C CA . PRO A 1 84 ? 13.477 5.702 -9.469 1.00 66.81 84 PRO A CA 1
ATOM 670 C C . PRO A 1 84 ? 13.609 6.806 -10.522 1.00 66.81 84 PRO A C 1
ATOM 672 O O . PRO A 1 84 ? 13.064 7.903 -10.366 1.00 66.81 84 PRO A O 1
ATOM 675 N N . ASP A 1 85 ? 14.311 6.498 -11.612 1.00 73.81 85 ASP A N 1
ATOM 676 C CA . ASP A 1 85 ? 14.449 7.407 -12.748 1.00 73.81 85 ASP A CA 1
ATOM 677 C C . ASP A 1 85 ? 13.054 7.785 -13.307 1.00 73.81 85 ASP A C 1
ATOM 679 O O . ASP A 1 85 ? 12.252 6.891 -13.614 1.00 73.81 85 ASP A O 1
ATOM 683 N N . PRO A 1 86 ? 12.730 9.086 -13.460 1.00 72.50 86 PRO A N 1
ATOM 684 C CA . PRO A 1 86 ? 11.421 9.528 -13.943 1.00 72.50 86 PRO A CA 1
ATOM 685 C C . PRO A 1 86 ? 11.021 8.964 -15.313 1.00 72.50 86 PRO A C 1
ATOM 687 O O . PRO A 1 86 ? 9.835 8.726 -15.550 1.00 72.50 86 PRO A O 1
ATOM 690 N N . LEU A 1 87 ? 11.984 8.741 -16.212 1.00 76.81 87 LEU A N 1
ATOM 691 C CA . LEU A 1 87 ? 11.756 8.157 -17.531 1.00 76.81 87 LEU A CA 1
ATOM 692 C C . LEU A 1 87 ? 11.362 6.681 -17.406 1.00 76.81 87 LEU A C 1
ATOM 694 O O . LEU A 1 87 ? 10.399 6.249 -18.040 1.00 76.81 87 LEU A O 1
ATOM 698 N N . GLN A 1 88 ? 12.052 5.925 -16.547 1.00 72.81 88 GLN A N 1
ATOM 699 C CA . GLN A 1 88 ? 11.725 4.519 -16.289 1.00 72.81 88 GLN A CA 1
ATOM 700 C C . GLN A 1 88 ? 10.347 4.375 -15.638 1.00 72.81 88 GLN A C 1
ATOM 702 O O . GLN A 1 88 ? 9.568 3.504 -16.020 1.00 72.81 88 GLN A O 1
ATOM 707 N N . VAL A 1 89 ? 9.995 5.276 -14.714 1.00 77.12 89 VAL A N 1
ATOM 708 C CA . VAL A 1 89 ? 8.641 5.339 -14.143 1.00 77.12 89 VAL A CA 1
ATOM 709 C C . VAL A 1 89 ? 7.600 5.626 -15.220 1.00 77.12 89 VAL A C 1
ATOM 711 O O . VAL A 1 89 ? 6.553 4.982 -15.248 1.00 77.12 89 VAL A O 1
ATOM 714 N N . ALA A 1 90 ? 7.859 6.588 -16.108 1.00 77.12 90 ALA A N 1
ATOM 715 C CA . ALA A 1 90 ? 6.929 6.934 -17.177 1.00 77.12 90 ALA A CA 1
ATOM 716 C C . ALA A 1 90 ? 6.680 5.751 -18.126 1.00 77.12 90 ALA A C 1
ATOM 718 O O . ALA A 1 90 ? 5.534 5.502 -18.494 1.00 77.12 90 ALA A O 1
ATOM 719 N N . GLN A 1 91 ? 7.725 4.993 -18.462 1.00 75.25 91 GLN A N 1
ATOM 720 C CA . GLN A 1 91 ? 7.616 3.779 -19.274 1.00 75.25 91 GLN A CA 1
ATOM 721 C C . GLN A 1 91 ? 6.852 2.666 -18.543 1.00 75.25 91 GLN A C 1
ATOM 723 O O . GLN A 1 91 ? 5.951 2.057 -19.117 1.00 75.25 91 GLN A O 1
ATOM 728 N N . ALA A 1 92 ? 7.151 2.438 -17.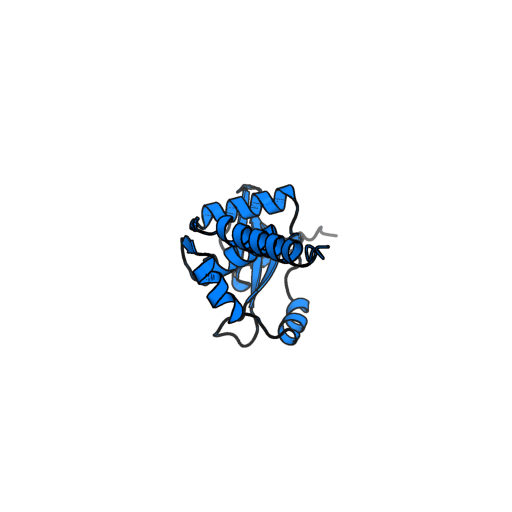262 1.00 75.12 92 ALA A N 1
ATOM 729 C CA . ALA A 1 92 ? 6.506 1.395 -16.468 1.00 75.12 92 ALA A CA 1
ATOM 730 C C . ALA A 1 92 ? 5.014 1.679 -16.210 1.00 75.12 92 ALA A C 1
ATOM 732 O O . ALA A 1 92 ? 4.201 0.756 -16.182 1.00 75.12 92 ALA A O 1
ATOM 733 N N . ARG A 1 93 ? 4.617 2.957 -16.099 1.00 78.38 93 ARG A N 1
ATOM 734 C CA . ARG A 1 93 ? 3.216 3.378 -15.900 1.00 78.38 93 ARG A CA 1
ATOM 735 C C . ARG A 1 93 ? 2.245 2.893 -16.976 1.00 78.38 93 ARG A C 1
ATOM 737 O O . ARG A 1 93 ? 1.052 2.826 -16.697 1.00 78.38 93 ARG A O 1
ATOM 744 N N . ALA A 1 94 ? 2.715 2.561 -18.177 1.00 75.88 94 ALA A N 1
ATOM 745 C CA . ALA A 1 94 ? 1.851 2.025 -19.227 1.00 75.88 94 ALA A CA 1
ATOM 746 C C . ALA A 1 94 ? 1.267 0.641 -18.878 1.00 75.88 94 ALA A C 1
ATOM 748 O O . ALA A 1 94 ? 0.219 0.279 -19.408 1.00 75.88 94 ALA A O 1
ATOM 749 N N . TYR A 1 95 ? 1.911 -0.097 -17.969 1.00 76.06 95 TYR A N 1
ATOM 750 C CA . TYR A 1 95 ? 1.605 -1.500 -17.675 1.00 76.06 95 TYR A CA 1
ATOM 751 C C . TYR A 1 95 ? 1.173 -1.752 -16.224 1.00 76.06 95 TYR A C 1
ATOM 753 O O . TYR A 1 95 ? 0.953 -2.899 -15.843 1.00 76.06 95 TYR A O 1
ATOM 761 N N . VAL A 1 96 ? 1.050 -0.706 -15.399 1.00 86.69 96 VAL A N 1
ATOM 762 C CA . VAL A 1 96 ? 0.622 -0.861 -14.001 1.00 86.69 96 VAL A CA 1
ATOM 763 C C . VAL A 1 96 ? -0.890 -0.932 -13.862 1.00 86.69 96 VAL A C 1
ATOM 765 O O . VAL A 1 96 ? -1.643 -0.319 -14.624 1.00 86.69 96 VAL A O 1
ATOM 768 N N . LEU A 1 97 ? -1.332 -1.632 -12.820 1.00 87.19 97 LEU A N 1
ATOM 769 C CA . LEU A 1 97 ? -2.734 -1.632 -12.419 1.00 87.19 97 LEU A CA 1
ATOM 770 C C . LEU A 1 97 ? -3.154 -0.219 -12.018 1.00 87.19 97 LEU A C 1
ATOM 772 O O . LEU A 1 97 ? -2.412 0.509 -11.358 1.00 87.19 97 LEU A O 1
ATOM 776 N N . ARG A 1 98 ? -4.351 0.182 -12.445 1.00 89.44 98 ARG A N 1
ATOM 777 C CA . ARG A 1 98 ? -4.882 1.519 -12.173 1.00 89.44 98 ARG A CA 1
ATOM 778 C C . ARG A 1 98 ? -5.560 1.550 -10.809 1.00 89.44 98 ARG A C 1
ATOM 780 O O . ARG A 1 98 ? -6.083 0.544 -10.334 1.00 89.44 98 ARG A O 1
ATOM 787 N N . ASN A 1 99 ? -5.631 2.736 -10.212 1.00 90.88 99 ASN A N 1
ATOM 788 C CA . ASN A 1 99 ? -6.504 2.956 -9.061 1.00 90.88 99 ASN A CA 1
ATOM 789 C C . ASN A 1 99 ? -7.949 2.576 -9.430 1.00 90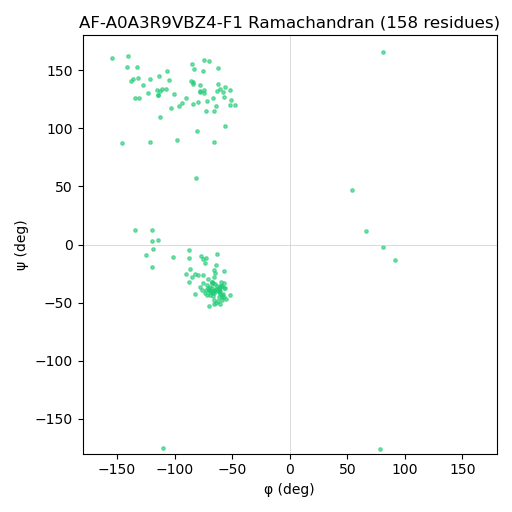.88 99 ASN A C 1
ATOM 791 O O . ASN A 1 99 ? -8.431 2.927 -10.507 1.00 90.88 99 ASN A O 1
ATOM 795 N N . GLY A 1 100 ? -8.623 1.860 -8.535 1.00 91.19 100 GLY A N 1
ATOM 796 C CA . GLY A 1 100 ? -9.948 1.280 -8.747 1.00 91.19 100 GLY A CA 1
ATOM 797 C C . GLY A 1 100 ? -9.935 -0.147 -9.301 1.00 91.19 100 GLY A C 1
ATOM 798 O O . GLY A 1 100 ? -10.969 -0.807 -9.240 1.00 91.19 100 GLY A O 1
ATOM 799 N N . CYS A 1 101 ? -8.800 -0.663 -9.794 1.00 92.38 101 CYS A N 1
ATOM 800 C CA . CYS A 1 101 ? -8.713 -2.059 -10.223 1.00 92.38 101 CYS A CA 1
ATOM 801 C C . CYS A 1 101 ? -8.950 -3.004 -9.042 1.00 92.38 101 CYS A C 1
ATOM 803 O O . CYS A 1 101 ? -8.343 -2.861 -7.978 1.00 92.38 101 CYS A O 1
ATOM 805 N N . ARG A 1 102 ? -9.815 -3.995 -9.257 1.00 93.94 102 ARG A N 1
ATOM 806 C CA . ARG A 1 102 ? -10.012 -5.113 -8.340 1.00 93.94 102 ARG A CA 1
ATOM 807 C C . ARG A 1 102 ? -8.872 -6.108 -8.503 1.00 93.94 102 ARG A C 1
ATOM 809 O O . ARG A 1 102 ? -8.500 -6.450 -9.624 1.00 93.94 102 ARG A O 1
ATOM 816 N N . VAL A 1 103 ? -8.297 -6.529 -7.385 1.00 92.94 103 VAL A N 1
ATOM 817 C CA . VAL A 1 103 ? -7.132 -7.415 -7.363 1.00 92.94 103 VAL A CA 1
ATOM 818 C C . VAL A 1 103 ? -7.288 -8.471 -6.291 1.00 92.94 103 VAL A C 1
ATOM 820 O O . VAL A 1 103 ? -7.731 -8.195 -5.174 1.00 92.94 103 VAL A O 1
ATOM 823 N N . ARG A 1 104 ? -6.866 -9.683 -6.615 1.00 92.38 104 ARG A N 1
ATOM 824 C CA . ARG A 1 104 ? -6.728 -10.774 -5.668 1.00 92.38 104 ARG A CA 1
ATOM 825 C C . ARG A 1 104 ? -5.261 -10.900 -5.282 1.00 92.38 104 ARG A C 1
ATOM 827 O O . ARG A 1 104 ? -4.395 -10.963 -6.147 1.00 92.38 104 ARG A O 1
ATOM 834 N N . VAL A 1 105 ? -4.989 -10.948 -3.981 1.00 87.69 105 VAL A N 1
ATOM 835 C CA . VAL A 1 105 ? -3.663 -11.346 -3.496 1.00 87.69 105 VAL A CA 1
ATOM 836 C C . VAL A 1 105 ? -3.545 -12.856 -3.571 1.00 87.69 105 VAL A C 1
ATOM 838 O O . VAL A 1 105 ? -4.471 -13.566 -3.170 1.00 87.69 105 VAL A O 1
ATOM 841 N N . LEU A 1 106 ? -2.400 -13.346 -4.034 1.00 82.44 106 LEU A N 1
ATOM 842 C CA . LEU A 1 106 ? -2.095 -14.772 -4.038 1.00 82.44 106 LEU A CA 1
ATOM 843 C C . LEU A 1 106 ? -2.309 -15.378 -2.639 1.00 82.44 106 LEU A C 1
ATOM 845 O O . LEU A 1 106 ? -1.705 -14.960 -1.652 1.00 82.44 106 LEU A O 1
ATOM 849 N N . GLY A 1 107 ? -3.210 -16.358 -2.547 1.00 76.56 107 GLY A N 1
ATOM 850 C CA . GLY A 1 107 ? -3.565 -17.025 -1.288 1.00 76.56 107 GLY A CA 1
ATOM 851 C C . GLY A 1 107 ? -4.568 -16.280 -0.394 1.00 76.56 107 GLY A C 1
ATOM 852 O O . GLY A 1 107 ? -4.959 -16.819 0.640 1.00 76.56 107 GLY A O 1
ATOM 853 N N . ALA A 1 108 ? -5.030 -15.082 -0.768 1.00 80.62 108 ALA A N 1
ATOM 854 C CA . ALA A 1 108 ? -6.125 -14.407 -0.076 1.00 80.62 108 ALA A CA 1
ATOM 855 C C . ALA A 1 108 ? -7.492 -14.888 -0.591 1.00 80.62 108 ALA A C 1
ATOM 857 O O . ALA A 1 108 ? -7.697 -15.073 -1.790 1.00 80.62 108 ALA A O 1
ATOM 858 N N . ALA A 1 109 ? -8.447 -15.057 0.328 1.00 81.12 109 ALA A N 1
ATOM 859 C CA . ALA A 1 109 ? -9.798 -15.520 0.001 1.00 81.12 109 ALA A CA 1
ATOM 860 C C . ALA A 1 109 ? -10.676 -14.440 -0.652 1.00 81.12 109 ALA A C 1
ATOM 862 O O . ALA A 1 109 ? -11.619 -14.763 -1.366 1.00 81.12 109 ALA A O 1
ATOM 863 N N . LEU A 1 110 ? -10.391 -13.164 -0.383 1.00 86.19 110 LEU A N 1
ATOM 864 C CA . LEU A 1 110 ? -11.196 -12.033 -0.836 1.00 86.19 110 LEU A CA 1
ATOM 865 C C . LEU A 1 110 ? -10.317 -11.019 -1.560 1.00 86.19 110 LEU A C 1
ATOM 867 O O . LEU A 1 110 ? -9.228 -10.680 -1.092 1.00 86.19 110 LEU A O 1
ATOM 871 N N . ALA A 1 111 ? -10.824 -10.507 -2.677 1.00 92.00 111 ALA A N 1
ATOM 872 C CA . ALA A 1 111 ? -10.163 -9.461 -3.436 1.00 92.00 111 ALA A CA 1
ATOM 873 C C . ALA A 1 111 ? -10.284 -8.085 -2.769 1.00 92.00 111 ALA A C 1
ATOM 875 O O . ALA A 1 111 ? -11.275 -7.759 -2.098 1.00 92.00 111 ALA A O 1
ATOM 876 N N . GLY A 1 112 ? -9.262 -7.268 -2.995 1.00 94.44 112 GLY A N 1
ATOM 877 C CA . GLY A 1 112 ? -9.197 -5.866 -2.614 1.00 94.44 112 GLY A CA 1
ATOM 878 C C . GLY A 1 112 ? -9.256 -4.938 -3.826 1.00 94.44 112 GLY A C 1
ATOM 879 O O . GLY A 1 112 ? -9.444 -5.372 -4.963 1.00 94.44 112 GLY A O 1
ATOM 880 N N . THR A 1 113 ? -9.102 -3.644 -3.573 1.00 95.81 113 THR A N 1
ATOM 881 C CA . THR A 1 113 ? -9.130 -2.600 -4.605 1.00 95.81 113 THR A CA 1
ATOM 882 C C . THR A 1 113 ? -7.834 -1.800 -4.567 1.00 95.81 113 THR A C 1
ATOM 884 O O . THR A 1 113 ? -7.428 -1.339 -3.504 1.00 95.81 113 THR A O 1
ATOM 887 N N . VAL A 1 114 ? -7.173 -1.606 -5.707 1.00 95.56 114 VAL A N 1
ATOM 888 C CA . VAL A 1 114 ? -5.981 -0.748 -5.801 1.00 95.56 114 VAL A CA 1
ATOM 889 C C . VAL A 1 114 ? -6.382 0.703 -5.537 1.00 95.56 114 VAL A C 1
ATOM 891 O O . VAL A 1 114 ? -7.271 1.236 -6.199 1.00 95.56 114 VAL A O 1
ATOM 894 N N . VAL A 1 115 ? -5.726 1.360 -4.584 1.00 95.44 115 VAL A N 1
ATOM 895 C CA . VAL A 1 115 ? -6.014 2.751 -4.191 1.00 95.44 115 VAL A CA 1
ATOM 896 C C . VAL A 1 115 ? -4.828 3.698 -4.375 1.00 95.44 115 VAL A C 1
ATOM 898 O O . VAL A 1 115 ? -5.036 4.907 -4.456 1.00 95.44 115 VAL A O 1
ATOM 901 N N . ASP A 1 116 ? -3.604 3.175 -4.475 1.00 94.12 116 ASP A N 1
ATOM 902 C CA . ASP A 1 116 ? -2.409 3.934 -4.868 1.00 94.12 116 ASP A CA 1
ATOM 903 C C . ASP A 1 116 ? -1.356 2.999 -5.483 1.00 94.12 116 ASP A C 1
ATOM 905 O O . ASP A 1 116 ? -1.370 1.787 -5.245 1.00 94.12 116 ASP A O 1
ATOM 909 N N . VAL A 1 117 ? -0.420 3.580 -6.237 1.00 90.25 117 VAL A N 1
ATOM 910 C CA . VAL A 1 117 ? 0.710 2.883 -6.858 1.00 90.25 117 VAL A CA 1
ATOM 911 C C . VAL A 1 117 ? 1.981 3.690 -6.624 1.00 90.25 117 VAL A C 1
ATOM 913 O O . VAL A 1 117 ? 2.076 4.867 -6.986 1.00 90.25 117 VAL A O 1
ATOM 916 N N . ARG A 1 118 ? 2.992 3.036 -6.057 1.00 85.50 118 ARG A N 1
ATOM 917 C CA . ARG A 1 118 ? 4.339 3.573 -5.871 1.00 85.50 118 ARG A CA 1
ATOM 918 C C . ARG A 1 118 ? 5.330 2.818 -6.726 1.00 85.50 118 ARG A C 1
ATOM 920 O O . ARG A 1 118 ? 5.222 1.617 -6.887 1.00 85.50 118 ARG A O 1
ATOM 927 N N . PHE A 1 119 ? 6.325 3.522 -7.237 1.00 80.12 119 PHE A N 1
ATOM 928 C CA . PHE A 1 119 ? 7.470 2.893 -7.877 1.00 80.12 119 PHE A CA 1
ATOM 929 C C . PHE A 1 119 ? 8.623 2.955 -6.893 1.00 80.12 119 PHE A C 1
ATOM 931 O O . PHE A 1 119 ? 9.027 4.050 -6.495 1.00 80.12 119 PHE A O 1
ATOM 938 N N . LEU A 1 120 ? 9.106 1.789 -6.479 1.00 72.06 120 LEU A N 1
ATOM 939 C CA . LEU A 1 120 ? 10.282 1.679 -5.629 1.00 72.06 120 LEU A CA 1
ATOM 940 C C . LEU A 1 120 ? 11.456 1.210 -6.479 1.00 72.06 120 LEU A C 1
ATOM 942 O O . LEU A 1 120 ? 11.297 0.371 -7.365 1.00 72.06 120 LEU A O 1
ATOM 946 N N . ASN A 1 121 ? 12.640 1.753 -6.209 1.00 62.94 121 ASN A N 1
ATOM 947 C CA . ASN A 1 121 ? 13.859 1.241 -6.815 1.00 62.94 121 ASN A CA 1
ATOM 948 C C . ASN A 1 121 ? 14.308 -0.006 -6.036 1.00 62.94 121 ASN A C 1
ATOM 950 O O . ASN A 1 121 ? 14.910 0.101 -4.966 1.00 62.94 121 ASN A O 1
ATOM 954 N N . GLU A 1 122 ? 13.962 -1.186 -6.541 1.00 58.50 122 GLU A N 1
ATOM 955 C CA . GLU A 1 122 ? 14.470 -2.452 -6.020 1.00 58.50 122 GLU A CA 1
ATOM 956 C C . GLU A 1 122 ? 15.939 -2.600 -6.410 1.00 58.50 122 GLU A C 1
ATOM 958 O O . GLU A 1 122 ? 16.288 -2.559 -7.587 1.00 58.50 122 GLU A O 1
ATOM 963 N N . SER A 1 123 ? 16.823 -2.784 -5.426 1.00 48.75 123 SER A N 1
ATOM 964 C CA . SER A 1 123 ? 18.277 -2.822 -5.657 1.00 48.75 123 SER A CA 1
ATOM 965 C C . SER A 1 123 ? 18.746 -3.984 -6.543 1.00 48.75 123 SER A C 1
ATOM 967 O O . SER A 1 123 ? 19.922 -4.049 -6.885 1.00 48.75 123 SER A O 1
ATOM 969 N N . THR A 1 124 ? 17.858 -4.924 -6.866 1.00 51.84 124 THR A N 1
ATOM 970 C CA . THR A 1 124 ? 18.151 -6.174 -7.578 1.00 51.84 124 THR A CA 1
ATOM 971 C C . THR A 1 124 ? 17.425 -6.311 -8.919 1.00 51.84 124 THR A C 1
ATOM 973 O O . THR A 1 124 ? 17.665 -7.289 -9.622 1.00 51.84 124 THR A O 1
ATOM 976 N N . GLY A 1 125 ? 16.550 -5.367 -9.286 1.00 52.81 125 GLY A N 1
ATOM 977 C CA . GLY A 1 125 ? 15.755 -5.417 -10.517 1.00 52.81 125 GLY A CA 1
ATOM 978 C C . GLY A 1 125 ? 16.249 -4.436 -11.591 1.00 52.81 125 GLY A C 1
ATOM 979 O O . GLY A 1 125 ? 16.759 -3.370 -11.253 1.00 52.81 125 GLY A O 1
ATOM 980 N N . PRO A 1 126 ? 16.092 -4.745 -12.895 1.00 49.22 126 PRO A N 1
ATOM 981 C CA . PRO A 1 126 ? 16.483 -3.838 -13.981 1.00 49.22 126 PRO A CA 1
ATOM 982 C C . PRO A 1 126 ? 15.551 -2.621 -14.142 1.00 49.22 126 PRO A C 1
ATOM 984 O O . PRO A 1 126 ? 15.886 -1.686 -14.869 1.00 49.22 126 PRO A O 1
ATOM 987 N N . HIS A 1 127 ? 14.390 -2.622 -13.479 1.00 57.38 127 HIS A N 1
ATOM 988 C CA . HIS A 1 127 ? 13.366 -1.582 -13.562 1.00 57.38 127 HIS A CA 1
ATOM 989 C C . HIS A 1 127 ? 12.738 -1.336 -12.188 1.00 57.38 127 HIS A C 1
ATOM 991 O O . HIS A 1 127 ? 12.687 -2.263 -11.376 1.00 57.38 127 HIS A O 1
ATOM 997 N N . PRO A 1 128 ? 12.217 -0.125 -11.923 1.00 67.75 128 PRO A N 1
ATOM 998 C CA . PRO A 1 128 ? 11.495 0.128 -10.689 1.00 67.75 128 PRO A CA 1
ATOM 999 C C . PRO A 1 128 ? 10.230 -0.725 -10.637 1.00 67.75 128 PRO A C 1
ATOM 1001 O O . PRO A 1 128 ? 9.349 -0.598 -11.492 1.00 67.75 128 PRO A O 1
ATOM 1004 N N . ALA A 1 129 ? 10.140 -1.589 -9.630 1.00 75.50 129 ALA A N 1
ATOM 1005 C CA . ALA A 1 129 ? 8.986 -2.448 -9.454 1.00 75.50 129 ALA A CA 1
ATOM 1006 C C . ALA A 1 129 ? 7.808 -1.616 -8.916 1.00 75.50 129 ALA A C 1
ATOM 1008 O O . ALA A 1 129 ? 7.983 -0.813 -7.984 1.00 75.50 129 ALA A O 1
ATOM 1009 N N . PRO A 1 130 ? 6.603 -1.755 -9.496 1.00 84.50 130 PRO A N 1
ATOM 1010 C CA . PRO A 1 130 ? 5.425 -1.114 -8.955 1.00 84.50 130 PRO A CA 1
ATOM 1011 C C . PRO A 1 130 ? 4.971 -1.843 -7.690 1.00 84.50 130 PRO A C 1
ATOM 1013 O O . PRO A 1 130 ? 4.790 -3.057 -7.658 1.00 84.50 130 PRO A O 1
ATOM 1016 N N . TRP A 1 131 ? 4.750 -1.055 -6.654 1.00 87.50 131 TRP A N 1
ATOM 1017 C CA . TRP A 1 131 ? 4.168 -1.432 -5.385 1.00 87.50 131 TRP A CA 1
ATOM 1018 C C . TRP A 1 131 ? 2.764 -0.853 -5.300 1.00 87.50 131 TRP A C 1
ATOM 1020 O O . TRP A 1 131 ? 2.539 0.323 -5.586 1.00 87.50 131 TRP A O 1
ATOM 1030 N N . TYR A 1 132 ? 1.815 -1.672 -4.878 1.00 91.25 132 TYR A N 1
ATOM 1031 C CA . TYR A 1 132 ? 0.401 -1.333 -4.882 1.00 91.25 132 TYR A CA 1
ATOM 1032 C C . TYR A 1 132 ? -0.107 -1.212 -3.456 1.00 91.25 132 TYR A C 1
ATOM 1034 O O . TYR A 1 132 ? 0.118 -2.103 -2.640 1.00 91.25 132 TYR A O 1
ATOM 1042 N N . VAL A 1 133 ? -0.833 -0.138 -3.152 1.00 94.44 133 VAL A N 1
ATOM 1043 C CA . VAL A 1 133 ? -1.634 -0.072 -1.928 1.00 94.44 133 VAL A CA 1
ATOM 1044 C C . VAL A 1 133 ? -3.041 -0.524 -2.267 1.00 94.44 133 VAL A C 1
ATOM 1046 O O . VAL A 1 133 ? -3.696 0.057 -3.130 1.00 94.44 133 VAL A O 1
ATOM 1049 N N . VAL A 1 134 ? -3.496 -1.563 -1.577 1.00 96.12 134 VAL A N 1
ATOM 1050 C CA . VAL A 1 134 ? -4.785 -2.215 -1.797 1.00 96.12 134 VAL A CA 1
ATOM 1051 C C . VAL A 1 134 ? -5.670 -2.003 -0.572 1.00 96.12 134 VAL A C 1
ATOM 1053 O O . VAL A 1 134 ? -5.235 -2.251 0.557 1.00 96.12 134 VAL A O 1
ATOM 1056 N N . SER A 1 135 ? -6.902 -1.532 -0.771 1.00 96.69 135 SER A N 1
ATOM 1057 C CA . SER A 1 135 ? -7.926 -1.493 0.272 1.00 96.69 135 SER A CA 1
ATOM 1058 C C . SER A 1 135 ? -8.651 -2.833 0.375 1.00 96.69 135 SER A C 1
ATOM 1060 O O . SER A 1 135 ? -9.010 -3.459 -0.624 1.00 96.69 135 SER A O 1
ATOM 1062 N N . TYR A 1 136 ? -8.889 -3.255 1.612 1.00 95.19 136 TYR A N 1
ATOM 1063 C CA . TYR A 1 136 ? -9.721 -4.401 1.954 1.00 95.19 136 TYR A CA 1
ATOM 1064 C C . TYR A 1 136 ? -10.842 -3.916 2.858 1.00 95.19 136 TYR A C 1
ATOM 1066 O O . TYR A 1 136 ? -10.708 -3.919 4.083 1.00 95.19 136 TYR A O 1
ATOM 1074 N N . ASP A 1 137 ? -11.949 -3.486 2.262 1.00 93.31 137 ASP A N 1
ATOM 1075 C CA . ASP A 1 137 ? -13.037 -2.823 2.991 1.00 93.31 137 ASP A CA 1
ATOM 1076 C C . ASP A 1 137 ? -13.636 -3.724 4.083 1.00 93.31 137 ASP A C 1
ATOM 1078 O O . ASP A 1 137 ? -13.910 -3.271 5.194 1.00 93.31 137 ASP A O 1
ATOM 1082 N N . HIS A 1 138 ? -13.720 -5.031 3.818 1.00 91.12 138 HIS A N 1
ATOM 1083 C CA . HIS A 1 138 ? -14.187 -6.040 4.774 1.00 91.12 138 HIS A CA 1
ATOM 1084 C C . HIS A 1 138 ? -13.273 -6.194 6.006 1.00 91.12 138 HIS A C 1
ATOM 1086 O O . HIS A 1 138 ? -13.732 -6.604 7.069 1.00 91.12 138 HIS A O 1
ATOM 1092 N N . LEU A 1 139 ? -11.988 -5.848 5.886 1.00 93.12 139 LEU A N 1
ATOM 1093 C CA . LEU A 1 139 ? -11.024 -5.832 6.994 1.00 93.12 139 LEU A CA 1
ATOM 1094 C C . LEU A 1 139 ? -10.773 -4.422 7.539 1.00 93.12 139 LEU A C 1
ATOM 1096 O O . LEU A 1 139 ? -10.135 -4.279 8.586 1.00 93.12 139 LEU A O 1
ATOM 1100 N N . GLN A 1 140 ? -11.258 -3.394 6.838 1.00 95.81 140 GLN A N 1
ATOM 1101 C CA . GLN A 1 140 ? -11.020 -1.982 7.120 1.00 95.81 140 GLN A CA 1
ATOM 1102 C C . GLN A 1 140 ? -9.524 -1.648 7.222 1.00 95.81 140 GLN A C 1
ATOM 1104 O O . GLN A 1 140 ? -9.067 -0.992 8.167 1.00 95.81 140 GLN A O 1
ATOM 1109 N N . ILE A 1 141 ? -8.746 -2.144 6.257 1.00 95.31 141 ILE A N 1
ATOM 1110 C CA . ILE A 1 141 ? -7.303 -1.906 6.154 1.00 95.31 141 ILE A CA 1
ATOM 1111 C C . ILE A 1 141 ? -6.898 -1.512 4.734 1.00 95.31 141 ILE A C 1
ATOM 1113 O O . ILE A 1 141 ? -7.522 -1.929 3.760 1.00 95.31 141 ILE A O 1
ATOM 1117 N N . CYS A 1 142 ? -5.810 -0.753 4.632 1.00 95.69 142 CYS A N 1
ATOM 1118 C CA . CYS A 1 142 ? -5.027 -0.623 3.409 1.00 95.69 142 CYS A CA 1
ATOM 1119 C C . CYS A 1 142 ? -3.679 -1.310 3.621 1.00 95.69 142 CYS A C 1
ATOM 1121 O O . CYS A 1 142 ? -3.045 -1.080 4.650 1.00 95.69 142 CYS A O 1
ATOM 1123 N N . ARG A 1 143 ? -3.233 -2.121 2.662 1.00 93.81 143 ARG A N 1
ATOM 1124 C CA . ARG A 1 143 ? -1.970 -2.869 2.734 1.00 93.81 143 ARG A CA 1
ATOM 1125 C C . ARG A 1 143 ? -1.166 -2.696 1.451 1.00 93.81 143 ARG A C 1
ATOM 1127 O O . ARG A 1 143 ? -1.744 -2.621 0.372 1.00 93.81 143 ARG A O 1
ATOM 1134 N N . ALA A 1 144 ? 0.156 -2.622 1.588 1.00 91.19 144 ALA A N 1
ATOM 1135 C CA . ALA A 1 144 ? 1.074 -2.587 0.456 1.00 91.19 144 ALA A CA 1
ATOM 1136 C C . ALA A 1 144 ? 1.432 -4.003 -0.021 1.00 91.19 144 ALA A C 1
ATOM 1138 O O . ALA A 1 144 ? 1.653 -4.889 0.807 1.00 91.19 144 ALA A O 1
ATOM 1139 N N . HIS A 1 145 ? 1.527 -4.170 -1.336 1.00 89.12 145 HIS A N 1
ATOM 1140 C CA . HIS A 1 145 ? 1.826 -5.419 -2.029 1.00 89.12 145 HIS A CA 1
ATOM 1141 C C . HIS A 1 145 ? 2.834 -5.179 -3.154 1.00 89.12 145 HIS A C 1
ATOM 1143 O O . HIS A 1 145 ? 2.759 -4.154 -3.840 1.00 89.12 145 HIS A O 1
ATOM 1149 N N . GLY A 1 146 ? 3.749 -6.130 -3.342 1.00 86.44 146 GLY A N 1
ATOM 1150 C CA . GLY A 1 146 ? 4.579 -6.204 -4.541 1.00 86.44 146 GLY A CA 1
ATOM 1151 C C . GLY A 1 146 ? 3.744 -6.601 -5.759 1.00 86.44 146 GLY A C 1
ATOM 1152 O O . GLY A 1 146 ? 2.651 -7.160 -5.632 1.00 86.44 146 GLY A O 1
ATOM 1153 N N . SER A 1 147 ? 4.236 -6.285 -6.954 1.00 84.81 147 SER A N 1
ATOM 1154 C CA . SER A 1 147 ? 3.547 -6.589 -8.215 1.00 84.81 147 SER A CA 1
ATOM 1155 C C . SER A 1 147 ? 3.284 -8.078 -8.439 1.00 84.81 147 SER A C 1
ATOM 1157 O O . SER A 1 147 ? 2.266 -8.452 -9.007 1.00 84.81 147 SER A O 1
ATOM 1159 N N . GLU A 1 148 ? 4.183 -8.914 -7.943 1.00 83.31 148 GLU A N 1
ATOM 1160 C CA . GLU A 1 148 ? 4.164 -10.368 -8.003 1.00 83.31 148 GLU A CA 1
ATOM 1161 C C . GLU A 1 148 ? 3.139 -11.001 -7.055 1.00 83.31 148 GLU A C 1
ATOM 1163 O O . GLU A 1 148 ? 2.807 -12.173 -7.206 1.00 83.31 148 GLU A O 1
ATOM 1168 N N . GLU A 1 149 ? 2.628 -10.242 -6.080 1.00 86.00 149 GLU A N 1
ATOM 1169 C CA . GLU A 1 149 ? 1.630 -10.725 -5.121 1.00 86.00 149 GLU A CA 1
ATOM 1170 C C . GLU A 1 149 ? 0.189 -10.560 -5.633 1.00 86.00 149 GLU A C 1
ATOM 1172 O O . GLU A 1 149 ? -0.734 -11.080 -5.000 1.00 86.00 149 GLU A O 1
ATOM 1177 N N . LEU A 1 150 ? -0.022 -9.817 -6.728 1.00 88.50 150 LEU A N 1
ATOM 1178 C CA . LEU A 1 150 ? -1.342 -9.393 -7.192 1.00 88.50 150 LEU A CA 1
ATOM 1179 C C . LEU A 1 150 ? -1.719 -9.981 -8.546 1.00 88.50 150 LEU A C 1
ATOM 1181 O O . LEU A 1 150 ? -0.999 -9.856 -9.531 1.00 88.50 150 LEU A O 1
ATOM 1185 N N . GLU A 1 151 ? -2.941 -10.494 -8.609 1.00 88.94 151 GLU A N 1
ATOM 1186 C CA . GLU A 1 151 ? -3.610 -10.860 -9.848 1.00 88.94 151 GLU A CA 1
ATOM 1187 C C . GLU A 1 151 ? -4.826 -9.947 -10.050 1.00 88.94 151 GLU A C 1
ATOM 1189 O O . GLU A 1 151 ? -5.643 -9.809 -9.132 1.00 88.94 151 GLU A O 1
ATOM 1194 N N . PRO A 1 152 ? -4.988 -9.307 -11.220 1.00 88.12 152 PRO A N 1
ATOM 1195 C CA . PRO A 1 152 ? -6.212 -8.581 -11.534 1.00 88.12 152 PRO A CA 1
ATOM 1196 C C . PRO A 1 152 ? -7.398 -9.542 -11.508 1.00 88.12 152 PRO A C 1
ATOM 1198 O O . PRO A 1 152 ? -7.330 -10.614 -12.111 1.00 88.12 152 PRO A O 1
ATOM 1201 N N . GLU A 1 153 ? -8.498 -9.156 -10.860 1.00 86.88 153 GLU A N 1
ATOM 1202 C CA . GLU A 1 153 ? -9.756 -9.849 -11.126 1.00 86.88 153 GLU A CA 1
ATOM 1203 C C . GLU A 1 153 ? -10.127 -9.540 -12.575 1.00 86.88 153 GLU A C 1
ATOM 1205 O O . GLU A 1 153 ? -10.342 -8.381 -12.944 1.00 86.88 153 GLU A O 1
ATOM 1210 N N . THR A 1 154 ? -10.144 -10.569 -13.421 1.00 71.19 154 THR A N 1
ATOM 1211 C CA . THR A 1 154 ? -10.748 -10.446 -14.743 1.00 71.19 154 THR A CA 1
ATOM 1212 C C . THR A 1 154 ? -12.203 -10.042 -14.509 1.00 71.19 154 THR A C 1
ATOM 1214 O O . THR A 1 154 ? -12.850 -10.658 -13.653 1.00 71.19 154 THR A O 1
ATOM 1217 N N . PRO A 1 155 ? -12.734 -9.005 -15.186 1.00 58.28 155 PRO A N 1
ATOM 1218 C CA . PRO A 1 155 ? -14.175 -8.811 -15.176 1.00 58.28 155 PRO A CA 1
ATOM 1219 C C . PRO A 1 155 ? -14.797 -10.143 -15.592 1.00 58.28 155 PRO A C 1
ATOM 1221 O O . PRO A 1 155 ? -14.292 -10.782 -16.517 1.00 58.28 155 PRO A O 1
ATOM 1224 N N . ALA A 1 156 ? -15.806 -10.605 -14.850 1.00 52.28 156 ALA A N 1
ATOM 1225 C CA . ALA A 1 156 ? -16.558 -11.770 -15.281 1.00 52.28 156 ALA A CA 1
ATOM 1226 C C . ALA A 1 156 ? -16.984 -11.494 -16.725 1.00 52.28 156 ALA A C 1
ATOM 1228 O O . ALA A 1 156 ? -17.546 -10.431 -16.992 1.00 52.28 156 ALA A O 1
ATOM 1229 N N . ASP A 1 157 ? -16.631 -12.388 -17.648 1.00 50.72 157 ASP A N 1
ATOM 1230 C CA . ASP A 1 157 ? -17.225 -12.370 -18.974 1.00 50.72 157 ASP A CA 1
ATOM 1231 C C . ASP A 1 157 ? -18.734 -12.475 -18.744 1.00 50.72 157 ASP A C 1
ATOM 1233 O O . ASP A 1 157 ? -19.254 -13.547 -18.418 1.00 50.72 157 ASP A O 1
ATOM 1237 N N . ASP A 1 158 ? -19.434 -11.347 -18.842 1.00 47.56 158 ASP A N 1
ATOM 1238 C CA . ASP A 1 158 ? -20.876 -11.330 -19.015 1.00 47.56 158 ASP A CA 1
ATOM 1239 C C . ASP A 1 158 ? -21.106 -11.958 -20.392 1.00 47.56 158 ASP A C 1
ATOM 1241 O O . ASP A 1 158 ? -21.041 -11.284 -21.420 1.00 47.56 158 ASP A O 1
ATOM 1245 N N . GLY A 1 159 ? -21.226 -13.289 -20.398 1.00 43.38 159 GLY A N 1
ATOM 1246 C CA . GLY A 1 159 ? -21.360 -14.105 -21.594 1.00 43.38 159 GLY A CA 1
ATOM 1247 C C . GLY A 1 159 ? -22.411 -13.526 -22.534 1.00 43.38 159 GLY A C 1
ATOM 1248 O O . GLY A 1 159 ? -23.570 -13.359 -22.148 1.00 43.38 159 GLY A O 1
ATOM 1249 N N . GLY A 1 160 ? -21.966 -13.199 -23.749 1.00 36.44 160 GLY A N 1
ATOM 1250 C CA . GLY A 1 160 ? -22.832 -12.872 -24.880 1.00 36.44 160 GLY A CA 1
ATOM 1251 C C . GLY A 1 160 ? -23.550 -14.090 -25.440 1.00 36.44 160 GLY A C 1
ATOM 1252 O O . GLY A 1 160 ? -23.053 -15.224 -25.246 1.00 36.44 160 GLY A O 1
#

pLDDT: mean 72.02, std 19.77, range [30.5, 96.69]

Secondary structure (DSSP, 8-state):
-PPP--SHHHHHHHHHHHHHHHHHHSTEEEHHHHHHHHHHHHHHH-S-HHHHHHHHHHHHHHHHTT-SEEEHHHHHHHHTT----HHHHHHHTTSSPPTT-EEEETT-SS-EEEEEEEEE--TTSSSPEEEEEEEETTTTEEEEEEGGGEEE-PPP----

Foldseek 3Di:
DDDDDDPPVPVVVVVVVVVVCLCVVQQKDFLVRLFLVLLVCCVPPNCDDDNNVSSVQQQQQCVVVVPRITHSVVSVVCQVVWDFDPVLVVVCVVPDDDFQFWKDFVPDPDIWTFRDWDFTRDPPDPGGWIKTFTDDVVSSTTHIDTPVRIDTDDPPPPDD

Mean predicted aligned error: 11.87 Å